Protein AF-A0A446ATU7-F1 (afdb_monomer_lite)

Foldseek 3Di:
DDDDDDDDPDPPPPPDDLVNLLVLLCCCVVVVDDLVRSCVVVVHDSVSNVVSVVQNVCVVVVNNPCPDD

pLDDT: mean 75.0, std 15.94, range [35.31, 89.62]

Secondary structure (DSSP, 8-state):
---------S-------HHHHHHHHHHHHHH---HHHHHHHHT--HHHHHHHHHHHHHHHTT-------

Sequence (69 aa):
MLARERCPMTKQRRSFTPEFKREAASLVLDQGYSHIEAARSLGLVESALRRWVNQLQEERNGVTPTSKA

Structure (mmCIF, N/CA/C/O backbone):
data_AF-A0A446ATU7-F1
#
_entry.id   AF-A0A446ATU7-F1
#
loop_
_atom_site.group_PDB
_atom_site.id
_atom_site.type_symbol
_atom_site.label_atom_id
_atom_site.label_alt_id
_atom_site.label_comp_id
_atom_site.label_asym_id
_atom_site.label_entity_id
_atom_site.label_seq_id
_atom_site.pdbx_PDB_ins_code
_atom_site.Cartn_x
_atom_site.Cartn_y
_atom_site.Cartn_z
_atom_site.occupancy
_atom_site.B_iso_or_equiv
_atom_site.au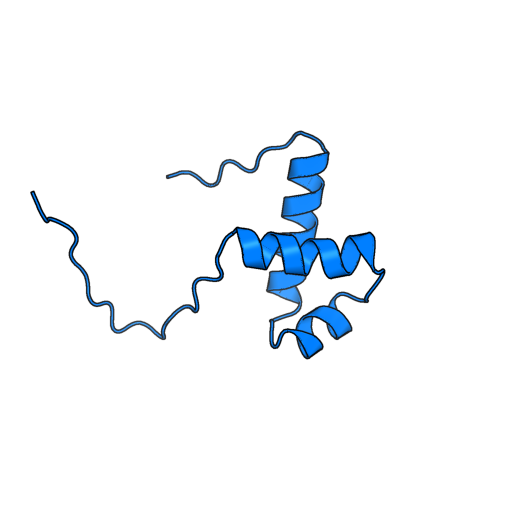th_seq_id
_atom_site.auth_comp_id
_atom_site.auth_asym_id
_atom_site.auth_atom_id
_atom_site.pdbx_PDB_model_num
ATOM 1 N N . MET A 1 1 ? 32.627 16.517 -2.424 1.00 44.72 1 MET A N 1
ATOM 2 C CA . MET A 1 1 ? 31.670 15.629 -1.728 1.00 44.72 1 MET A CA 1
ATOM 3 C C . MET A 1 1 ? 30.593 15.172 -2.718 1.00 44.72 1 MET A C 1
ATOM 5 O O . MET A 1 1 ? 29.469 15.636 -2.661 1.00 44.72 1 MET A O 1
ATOM 9 N N . LEU A 1 2 ? 30.929 14.309 -3.682 1.00 46.16 2 LEU A N 1
ATOM 10 C CA . LEU A 1 2 ? 29.913 13.706 -4.557 1.00 46.16 2 LEU A CA 1
ATOM 11 C C . LEU A 1 2 ? 30.258 12.236 -4.807 1.00 46.16 2 LEU A C 1
ATOM 13 O O . LEU A 1 2 ? 30.471 11.795 -5.929 1.00 46.16 2 LEU A O 1
ATOM 17 N N . ALA A 1 3 ? 30.370 11.481 -3.717 1.00 50.44 3 ALA A N 1
ATOM 18 C CA . ALA A 1 3 ? 30.225 10.042 -3.810 1.00 50.44 3 ALA A CA 1
ATOM 19 C C . ALA A 1 3 ? 28.726 9.758 -3.912 1.00 50.44 3 ALA A C 1
ATOM 21 O O . ALA A 1 3 ? 27.976 10.110 -3.001 1.00 50.44 3 ALA A O 1
ATOM 22 N N . ARG A 1 4 ? 28.299 9.147 -5.017 1.00 52.91 4 ARG A N 1
ATOM 23 C CA . ARG A 1 4 ? 27.390 7.995 -4.978 1.00 52.91 4 ARG A CA 1
ATOM 24 C C . ARG A 1 4 ? 27.348 7.332 -6.342 1.00 52.91 4 ARG A C 1
ATOM 26 O O . ARG A 1 4 ? 26.584 7.670 -7.239 1.00 52.91 4 ARG A O 1
ATOM 33 N N . GLU A 1 5 ? 28.258 6.379 -6.440 1.00 55.72 5 GLU A N 1
ATOM 34 C CA . GLU A 1 5 ? 28.330 5.344 -7.448 1.00 55.72 5 GLU A CA 1
ATOM 35 C C . GLU A 1 5 ? 27.025 4.535 -7.509 1.00 55.72 5 GLU A C 1
ATOM 37 O O . GLU A 1 5 ? 26.467 4.155 -6.478 1.00 55.72 5 GLU A O 1
ATOM 42 N N . ARG A 1 6 ? 26.601 4.184 -8.725 1.00 56.09 6 ARG A N 1
ATOM 43 C CA . ARG A 1 6 ? 26.567 2.805 -9.256 1.00 56.09 6 ARG A CA 1
ATOM 44 C C . ARG A 1 6 ? 25.584 2.755 -10.418 1.00 56.09 6 ARG A C 1
ATOM 46 O O . ARG A 1 6 ? 24.395 2.984 -10.239 1.00 56.09 6 ARG A O 1
ATOM 53 N N . CYS A 1 7 ? 26.077 2.364 -11.587 1.00 49.94 7 CYS A N 1
ATOM 54 C CA . CYS A 1 7 ? 25.259 1.701 -12.594 1.00 49.94 7 CYS A CA 1
ATOM 55 C C . CYS A 1 7 ? 25.126 0.225 -12.190 1.00 49.94 7 CYS A C 1
ATOM 57 O O . CYS A 1 7 ? 26.148 -0.463 -12.161 1.00 49.94 7 CYS A O 1
ATOM 59 N N . PRO A 1 8 ? 23.924 -0.315 -11.926 1.00 56.47 8 PRO A N 1
ATOM 60 C CA . PRO A 1 8 ? 23.699 -1.743 -11.997 1.00 56.47 8 PRO A CA 1
ATOM 61 C C . PRO A 1 8 ? 22.887 -2.041 -13.257 1.00 56.47 8 PRO A C 1
ATOM 63 O O . PRO A 1 8 ? 21.706 -1.706 -13.364 1.00 56.47 8 PRO A O 1
ATOM 66 N N . MET A 1 9 ? 23.518 -2.721 -14.213 1.00 63.38 9 MET A N 1
ATOM 67 C CA . MET A 1 9 ? 22.800 -3.488 -15.227 1.00 63.38 9 MET A CA 1
ATOM 68 C C . MET A 1 9 ? 22.144 -4.690 -14.538 1.00 63.38 9 MET A C 1
ATOM 70 O O . MET A 1 9 ? 22.623 -5.813 -14.593 1.00 63.38 9 MET A O 1
ATOM 74 N N . THR A 1 10 ? 21.058 -4.439 -13.814 1.00 48.03 10 THR A N 1
ATOM 75 C CA . THR A 1 10 ? 20.188 -5.463 -13.237 1.00 48.03 10 THR A CA 1
ATOM 76 C C . THR A 1 10 ? 18.775 -4.982 -13.488 1.00 48.03 10 THR A C 1
ATOM 78 O O . THR A 1 10 ? 18.399 -3.957 -12.922 1.00 48.03 10 THR A O 1
ATOM 81 N N . LYS A 1 11 ? 18.052 -5.664 -14.390 1.00 54.66 11 LYS A N 1
ATOM 82 C CA . LYS A 1 11 ? 16.623 -5.499 -14.725 1.00 54.66 11 LYS A CA 1
ATOM 83 C C . LYS A 1 11 ? 15.955 -4.447 -13.843 1.00 54.66 11 LYS A C 1
ATOM 85 O O . LYS A 1 11 ? 15.5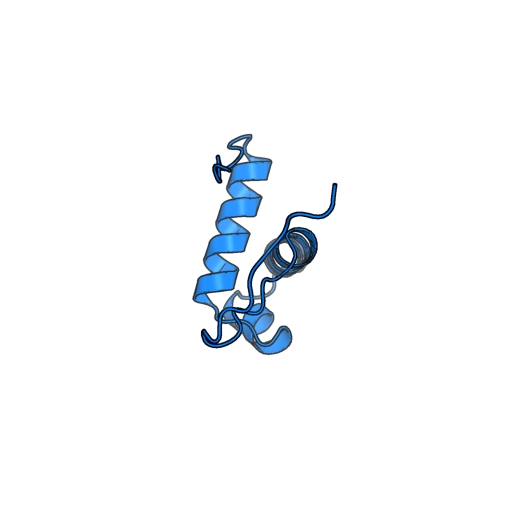63 -4.779 -12.727 1.00 54.66 11 LYS A O 1
ATOM 90 N N . GLN A 1 12 ? 15.963 -3.196 -14.319 1.00 46.31 12 GLN A N 1
ATOM 91 C CA . GLN A 1 12 ? 15.598 -1.981 -13.587 1.00 46.31 12 GLN A CA 1
ATOM 92 C C . GLN A 1 12 ? 14.418 -2.292 -12.661 1.00 46.31 12 GLN A C 1
ATOM 94 O O . GLN A 1 12 ? 13.272 -2.394 -13.103 1.00 46.31 12 GLN A O 1
ATOM 99 N N . ARG A 1 13 ? 14.695 -2.542 -11.375 1.00 52.81 13 ARG A N 1
ATOM 100 C CA . ARG A 1 13 ? 13.633 -2.633 -10.379 1.00 52.81 13 ARG A CA 1
ATOM 101 C C . ARG A 1 13 ? 13.041 -1.237 -10.411 1.00 52.81 13 ARG A C 1
ATOM 103 O O . ARG A 1 13 ? 13.712 -0.302 -9.986 1.00 52.81 13 ARG A O 1
ATOM 110 N N . ARG A 1 14 ? 11.851 -1.074 -11.000 1.00 58.44 14 ARG A N 1
ATOM 111 C CA . ARG A 1 14 ? 11.048 0.140 -10.836 1.00 58.44 14 ARG A CA 1
ATOM 112 C C . ARG A 1 14 ? 10.881 0.297 -9.330 1.00 58.44 14 ARG A C 1
ATOM 114 O O . ARG A 1 14 ? 10.059 -0.376 -8.715 1.00 58.44 14 ARG A O 1
ATOM 121 N N . SER A 1 15 ? 11.773 1.064 -8.715 1.00 60.22 15 SER A N 1
ATOM 122 C CA . SER A 1 15 ? 11.682 1.398 -7.308 1.00 60.22 15 SER A CA 1
ATOM 123 C C . SER A 1 15 ? 10.510 2.347 -7.211 1.00 60.22 15 SER A C 1
ATOM 125 O O . SER A 1 15 ? 10.630 3.528 -7.517 1.00 60.22 15 SER A O 1
ATOM 127 N N . PHE A 1 16 ? 9.352 1.794 -6.868 1.00 72.12 16 PHE A N 1
ATOM 128 C CA . PHE A 1 16 ? 8.186 2.591 -6.541 1.00 72.12 16 PHE A CA 1
ATOM 129 C C . PHE A 1 16 ? 8.505 3.417 -5.302 1.00 72.12 16 PHE A C 1
ATOM 131 O O . PHE A 1 16 ? 9.032 2.881 -4.313 1.00 72.12 16 PHE A O 1
ATOM 138 N N . THR A 1 17 ? 8.206 4.709 -5.383 1.00 80.06 17 THR A N 1
ATOM 139 C CA . THR A 1 17 ? 8.377 5.631 -4.267 1.00 80.06 17 THR A CA 1
ATOM 140 C C . THR A 1 17 ? 7.507 5.175 -3.091 1.00 80.06 17 THR A C 1
ATOM 142 O O . THR A 1 17 ? 6.473 4.529 -3.299 1.00 80.06 17 THR A O 1
ATOM 145 N N . PRO A 1 18 ? 7.933 5.414 -1.842 1.00 78.75 18 PRO A N 1
ATOM 146 C CA . PRO A 1 18 ? 7.132 5.045 -0.679 1.00 78.75 18 PRO A CA 1
ATOM 147 C C . PRO A 1 18 ? 5.747 5.708 -0.704 1.00 78.75 18 PRO A C 1
ATOM 149 O O . PRO A 1 18 ? 4.771 5.066 -0.318 1.00 78.75 18 PRO A O 1
ATOM 152 N N . GLU A 1 19 ? 5.637 6.917 -1.259 1.00 81.75 19 GLU A N 1
ATOM 153 C CA . GLU A 1 19 ? 4.365 7.615 -1.473 1.00 81.75 19 GLU A CA 1
ATOM 154 C C . GLU A 1 19 ? 3.457 6.815 -2.410 1.00 81.75 19 GLU A C 1
ATOM 156 O O . GLU A 1 19 ? 2.319 6.525 -2.056 1.00 81.75 19 GLU A O 1
ATOM 161 N N . PHE A 1 20 ? 3.983 6.347 -3.546 1.00 85.31 20 PHE A N 1
ATOM 162 C CA . PHE A 1 20 ? 3.209 5.562 -4.508 1.00 85.31 20 PHE A CA 1
ATOM 163 C C . PHE A 1 20 ? 2.698 4.247 -3.907 1.00 85.31 20 PHE A C 1
ATOM 165 O O . PHE A 1 20 ? 1.571 3.826 -4.162 1.00 85.31 20 PHE A O 1
ATOM 172 N N . LYS A 1 21 ? 3.513 3.584 -3.078 1.00 85.25 21 LYS A N 1
ATOM 173 C CA . LYS A 1 21 ? 3.102 2.355 -2.381 1.00 85.25 21 LYS A CA 1
ATOM 174 C C . LYS A 1 21 ? 1.956 2.621 -1.410 1.00 85.25 21 LYS A C 1
ATOM 176 O O . LYS A 1 21 ? 1.027 1.818 -1.336 1.00 85.25 21 LYS A O 1
ATOM 181 N N . ARG A 1 22 ? 2.030 3.742 -0.686 1.00 84.69 22 ARG A N 1
ATOM 182 C CA . ARG A 1 22 ? 0.996 4.193 0.246 1.00 84.69 22 ARG A CA 1
ATOM 183 C C . ARG A 1 22 ? -0.284 4.571 -0.486 1.00 84.69 22 ARG A C 1
ATOM 185 O O . ARG A 1 22 ? -1.341 4.126 -0.061 1.00 84.69 22 ARG A O 1
ATOM 192 N N . GLU A 1 23 ? -0.203 5.306 -1.591 1.00 87.25 23 GLU A N 1
ATOM 193 C CA . GLU A 1 23 ? -1.371 5.640 -2.414 1.00 87.25 23 GLU A CA 1
ATOM 194 C C . GLU A 1 23 ? -2.041 4.386 -2.981 1.00 87.25 23 GLU A C 1
ATOM 196 O O . GLU A 1 23 ? -3.252 4.228 -2.858 1.00 87.25 23 GLU A O 1
ATOM 201 N N . ALA A 1 24 ? -1.261 3.443 -3.516 1.00 89.19 24 ALA A N 1
ATOM 202 C CA . ALA A 1 24 ? -1.784 2.178 -4.025 1.00 89.19 24 ALA A CA 1
ATOM 203 C C . ALA A 1 24 ? -2.478 1.348 -2.926 1.00 89.19 24 ALA A C 1
ATOM 205 O O . ALA A 1 24 ? -3.553 0.793 -3.147 1.00 89.19 24 ALA A O 1
ATOM 206 N N . ALA A 1 25 ? -1.883 1.282 -1.732 1.00 89.12 25 ALA A N 1
ATOM 207 C CA . ALA A 1 25 ? -2.468 0.602 -0.579 1.00 89.12 25 ALA A CA 1
ATOM 208 C C . ALA A 1 25 ? -3.721 1.318 -0.048 1.00 89.12 25 ALA A C 1
ATOM 210 O O . ALA A 1 25 ? -4.711 0.667 0.288 1.00 89.12 25 ALA A O 1
ATOM 211 N N . SER A 1 26 ? -3.701 2.652 -0.012 1.00 87.31 26 SER A N 1
ATOM 212 C CA . SER A 1 26 ? -4.852 3.466 0.367 1.00 87.31 26 SER A CA 1
ATOM 213 C C . SER A 1 26 ? -5.987 3.277 -0.630 1.00 87.31 26 SER A C 1
ATOM 215 O O . SER A 1 26 ? -7.124 3.172 -0.216 1.00 87.31 26 SER A O 1
ATOM 217 N N . LEU A 1 27 ? -5.716 3.129 -1.926 1.00 88.62 27 LEU A N 1
ATOM 218 C CA . LEU A 1 27 ? -6.761 2.887 -2.920 1.00 88.62 27 LEU A CA 1
ATOM 219 C C . LEU A 1 27 ? -7.535 1.583 -2.651 1.00 88.62 27 LEU A C 1
ATOM 221 O O . LEU A 1 27 ? -8.752 1.549 -2.794 1.00 88.62 27 LEU A O 1
ATOM 225 N N . VAL A 1 28 ? -6.859 0.526 -2.199 1.00 88.56 28 VAL A N 1
ATOM 226 C CA . VAL A 1 28 ? -7.517 -0.729 -1.791 1.00 88.56 28 VAL A CA 1
ATOM 227 C C . VAL A 1 28 ? -8.324 -0.545 -0.503 1.00 88.56 28 VAL A C 1
ATOM 229 O O . VAL A 1 28 ? -9.455 -1.012 -0.416 1.00 88.56 28 VAL A O 1
ATOM 232 N N . LEU A 1 29 ? -7.755 0.136 0.495 1.00 85.19 29 LEU A N 1
ATOM 233 C CA . LEU A 1 29 ? -8.353 0.254 1.829 1.00 85.19 29 LEU A CA 1
ATOM 234 C C . LEU A 1 29 ? -9.467 1.309 1.926 1.00 85.19 29 LEU A C 1
ATOM 236 O O . LEU A 1 29 ? -10.460 1.068 2.601 1.00 85.19 29 LEU A O 1
ATOM 240 N N . ASP A 1 30 ? -9.297 2.461 1.278 1.00 84.62 30 ASP A N 1
ATOM 241 C CA . ASP A 1 30 ? -10.227 3.598 1.313 1.00 84.62 30 ASP A CA 1
ATOM 242 C C . ASP A 1 30 ? -11.304 3.487 0.229 1.00 84.62 30 ASP A C 1
ATOM 244 O O . ASP A 1 30 ? -12.472 3.747 0.498 1.00 84.62 30 ASP A O 1
ATOM 248 N N . GLN A 1 31 ? -10.940 3.081 -0.996 1.00 83.12 31 GLN A N 1
ATOM 249 C CA . GLN A 1 31 ? -11.919 2.952 -2.085 1.00 83.12 31 GLN A CA 1
ATOM 250 C C . GLN A 1 31 ? -12.535 1.548 -2.193 1.00 83.12 31 GLN A C 1
ATOM 252 O O . GLN A 1 31 ? -13.436 1.340 -3.001 1.00 83.12 31 GLN A O 1
ATOM 257 N N . GLY A 1 32 ? -12.074 0.576 -1.398 1.00 83.75 32 GLY A N 1
ATOM 258 C CA . GLY A 1 32 ? -12.645 -0.774 -1.366 1.00 83.75 32 GLY A CA 1
ATOM 259 C C . GLY A 1 32 ? -12.384 -1.607 -2.625 1.00 83.75 32 GLY A C 1
ATOM 260 O O . GLY A 1 32 ? -13.073 -2.600 -2.854 1.00 83.75 32 GLY A O 1
ATOM 261 N N . TYR A 1 33 ? -11.404 -1.224 -3.450 1.00 85.75 33 TYR A N 1
ATOM 262 C CA . TYR A 1 33 ? -11.016 -2.016 -4.618 1.00 85.75 33 TYR A CA 1
ATOM 263 C C . TYR A 1 33 ? -10.448 -3.369 -4.198 1.00 85.75 33 TYR A C 1
ATOM 265 O O . TYR A 1 33 ? -9.682 -3.477 -3.240 1.00 85.75 33 TYR A O 1
ATOM 273 N N . SER A 1 34 ? -10.725 -4.405 -4.990 1.00 87.00 34 SER A N 1
ATOM 274 C CA . SER A 1 34 ? -10.043 -5.684 -4.817 1.00 87.00 34 SER A CA 1
ATOM 275 C C . SER A 1 34 ? -8.553 -5.544 -5.137 1.00 87.00 34 SER A C 1
ATOM 277 O O . SER A 1 34 ? -8.168 -4.851 -6.080 1.00 87.00 34 SER A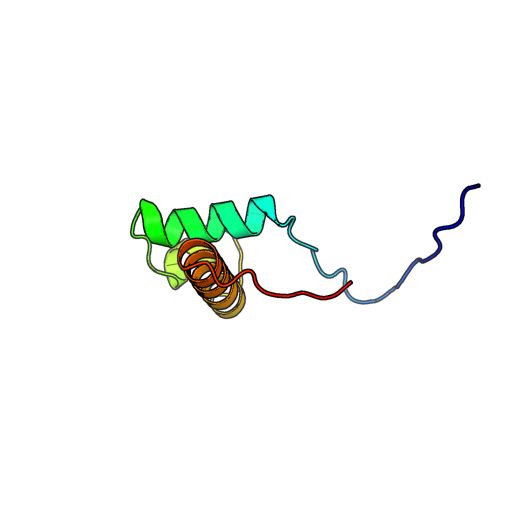 O 1
ATOM 279 N N . HIS A 1 35 ? -7.701 -6.275 -4.410 1.00 85.94 35 HIS A N 1
ATOM 280 C CA . HIS A 1 35 ? -6.249 -6.303 -4.644 1.00 85.94 35 HIS A CA 1
ATOM 281 C C . HIS A 1 35 ? -5.898 -6.574 -6.117 1.00 85.94 35 HIS A C 1
ATOM 283 O O . HIS A 1 35 ? -4.971 -5.981 -6.660 1.00 85.94 35 HIS A O 1
ATOM 289 N N . ILE A 1 36 ? -6.667 -7.441 -6.777 1.00 87.25 36 ILE A N 1
ATOM 290 C CA . ILE A 1 36 ? -6.483 -7.802 -8.186 1.00 87.25 36 ILE A CA 1
ATOM 291 C C . ILE A 1 36 ? -6.814 -6.621 -9.108 1.00 87.25 36 ILE A C 1
ATOM 293 O O . ILE A 1 36 ? -6.058 -6.329 -10.034 1.00 87.25 36 ILE A O 1
ATOM 297 N N . GLU A 1 37 ? -7.920 -5.922 -8.858 1.00 88.06 37 GLU A N 1
ATOM 298 C CA . GLU A 1 37 ? -8.369 -4.795 -9.683 1.00 88.06 37 GLU A CA 1
ATOM 299 C C . GLU A 1 37 ? -7.444 -3.590 -9.541 1.00 88.06 37 GLU A C 1
ATOM 301 O O . GLU A 1 37 ? -6.999 -3.031 -10.543 1.00 88.06 37 GLU A O 1
ATOM 306 N N . ALA A 1 38 ? -7.081 -3.241 -8.305 1.00 88.19 38 ALA A N 1
ATOM 307 C CA . ALA A 1 38 ? -6.132 -2.171 -8.033 1.00 88.19 38 ALA A CA 1
ATOM 308 C C . ALA A 1 38 ? -4.750 -2.483 -8.629 1.00 88.19 38 ALA A C 1
ATOM 310 O O . ALA A 1 38 ? -4.137 -1.619 -9.257 1.00 88.19 38 ALA A O 1
ATOM 311 N N . ALA A 1 39 ? -4.279 -3.732 -8.521 1.00 87.62 39 ALA A N 1
ATOM 312 C CA . ALA A 1 39 ? -3.021 -4.141 -9.135 1.00 87.62 39 ALA A CA 1
ATOM 313 C C . ALA A 1 39 ? -3.079 -4.046 -10.666 1.00 87.62 39 ALA A C 1
ATOM 315 O O . ALA A 1 39 ? -2.167 -3.497 -11.278 1.00 87.62 39 ALA A O 1
ATOM 316 N N . ARG A 1 40 ? -4.168 -4.504 -11.291 1.00 88.44 40 ARG A N 1
ATOM 317 C CA . ARG A 1 40 ? -4.350 -4.430 -12.746 1.00 88.44 40 ARG A CA 1
ATOM 318 C C . ARG A 1 40 ? -4.420 -2.989 -13.252 1.00 88.44 40 ARG A C 1
ATOM 320 O O . ARG A 1 40 ? -3.797 -2.686 -14.264 1.00 88.44 40 ARG A O 1
ATOM 327 N N . SER A 1 41 ? -5.132 -2.118 -12.538 1.00 85.62 41 SER A N 1
ATOM 328 C CA . SER A 1 41 ? -5.279 -0.696 -12.875 1.00 85.62 41 SER A CA 1
ATOM 329 C C . SER A 1 41 ? -3.946 0.056 -12.778 1.00 85.62 41 SER A C 1
ATOM 331 O O . SER A 1 41 ? -3.591 0.834 -13.659 1.00 85.62 41 SER A O 1
ATOM 333 N N . LEU A 1 42 ? -3.150 -0.248 -11.749 1.00 83.62 42 LEU A N 1
ATOM 334 C CA . LEU A 1 42 ? -1.841 0.371 -11.516 1.00 83.62 42 LEU A CA 1
ATOM 335 C C . LEU A 1 42 ? -0.685 -0.323 -12.262 1.00 83.62 42 LEU A C 1
ATOM 337 O O . LEU A 1 42 ? 0.463 0.112 -12.159 1.00 83.62 42 LEU A O 1
ATOM 341 N N . GLY A 1 43 ? -0.950 -1.417 -12.984 1.00 85.38 43 GLY A N 1
ATOM 342 C CA . GLY A 1 43 ? 0.086 -2.226 -13.639 1.00 85.38 43 GLY A CA 1
ATOM 343 C C . GLY A 1 43 ? 1.061 -2.888 -12.655 1.00 85.38 43 GLY A C 1
ATOM 344 O O . GLY A 1 43 ? 2.237 -3.088 -12.967 1.00 85.38 43 GLY A O 1
ATOM 345 N N . LEU A 1 44 ? 0.587 -3.189 -11.447 1.00 83.94 44 LEU A N 1
ATOM 346 C CA . LEU A 1 44 ? 1.334 -3.816 -10.366 1.00 83.94 44 LEU A CA 1
ATOM 347 C C . LEU A 1 44 ? 1.096 -5.322 -10.311 1.00 83.94 44 LEU A C 1
ATOM 349 O O . LEU A 1 44 ? 0.115 -5.861 -10.816 1.00 83.94 44 LEU A O 1
ATOM 353 N N . VAL A 1 45 ? 2.004 -6.006 -9.622 1.00 85.88 45 VAL A N 1
ATOM 354 C CA . VAL A 1 45 ? 1.807 -7.402 -9.238 1.00 85.88 45 VAL A CA 1
ATOM 355 C C . VAL A 1 45 ? 0.954 -7.432 -7.974 1.00 85.88 45 VAL A C 1
ATOM 357 O O . VAL A 1 45 ? 1.287 -6.759 -6.997 1.00 85.88 45 VAL A O 1
ATOM 360 N N . GLU A 1 46 ? -0.101 -8.246 -7.960 1.00 86.62 46 GLU A N 1
ATOM 361 C CA . GLU A 1 46 ? -1.001 -8.404 -6.806 1.00 86.62 46 GLU A CA 1
ATOM 362 C C . GLU A 1 46 ? -0.227 -8.681 -5.507 1.00 86.62 46 GLU A C 1
ATOM 364 O O . GLU A 1 46 ? -0.459 -8.041 -4.484 1.00 86.62 46 GLU A O 1
ATOM 369 N N . SER A 1 47 ? 0.785 -9.554 -5.559 1.00 87.00 47 SER A N 1
ATOM 370 C CA . SER A 1 47 ? 1.632 -9.880 -4.406 1.00 87.00 47 SER A CA 1
ATOM 371 C C . SER A 1 47 ? 2.398 -8.671 -3.852 1.00 87.00 47 SER A C 1
ATOM 373 O O . SER A 1 47 ? 2.648 -8.601 -2.648 1.00 87.00 47 SER A O 1
ATOM 375 N N . ALA A 1 48 ? 2.782 -7.715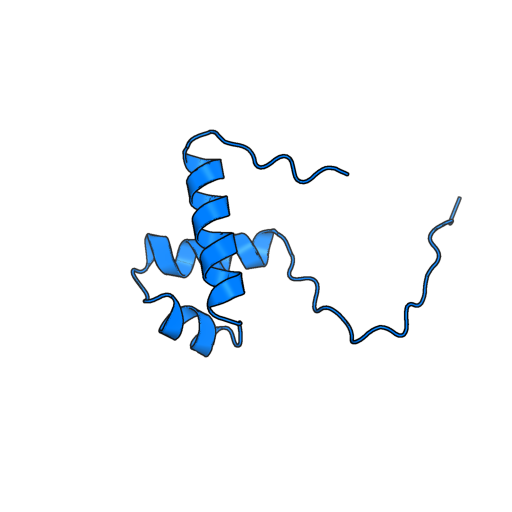 -4.708 1.00 85.75 48 ALA A N 1
ATOM 376 C CA . ALA A 1 48 ? 3.421 -6.476 -4.271 1.00 85.75 48 ALA A CA 1
ATOM 377 C C . ALA A 1 48 ? 2.409 -5.569 -3.564 1.00 85.75 48 ALA A C 1
ATOM 379 O O . ALA A 1 48 ? 2.698 -5.071 -2.478 1.00 85.75 48 ALA A O 1
ATOM 380 N N . LEU A 1 49 ? 1.210 -5.432 -4.136 1.00 88.62 49 LEU A N 1
ATOM 381 C CA . LEU A 1 49 ? 0.142 -4.628 -3.557 1.00 88.62 49 LEU A CA 1
ATOM 382 C C . LEU A 1 49 ? -0.315 -5.183 -2.204 1.00 88.62 49 LEU A C 1
ATOM 384 O O . LEU A 1 49 ? -0.402 -4.435 -1.239 1.00 88.62 49 LEU A O 1
ATOM 388 N 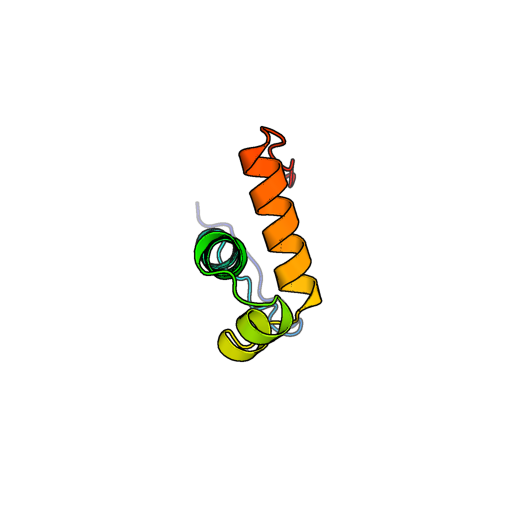N . ARG A 1 50 ? -0.500 -6.503 -2.091 1.00 88.94 50 ARG A N 1
ATOM 389 C CA . ARG A 1 50 ? -0.849 -7.174 -0.829 1.00 88.94 50 ARG A CA 1
ATOM 390 C C . ARG A 1 50 ? 0.182 -6.910 0.268 1.00 88.94 50 ARG A C 1
ATOM 392 O O . ARG A 1 50 ? -0.185 -6.677 1.415 1.00 88.94 50 ARG A O 1
ATOM 399 N N . ARG A 1 51 ? 1.477 -6.917 -0.078 1.00 87.81 51 ARG A N 1
ATOM 400 C CA . ARG A 1 51 ? 2.549 -6.553 0.862 1.00 87.81 51 ARG A CA 1
ATOM 401 C C . ARG A 1 51 ? 2.455 -5.093 1.295 1.00 87.81 51 ARG A C 1
ATOM 403 O O . ARG A 1 51 ? 2.662 -4.822 2.467 1.00 87.81 51 ARG A O 1
ATOM 410 N N . TRP A 1 52 ? 2.153 -4.167 0.387 1.00 89.62 52 TRP A N 1
ATOM 411 C CA . TRP A 1 52 ? 2.036 -2.741 0.721 1.00 89.62 52 TRP A CA 1
ATOM 412 C C . TRP A 1 52 ? 0.786 -2.418 1.537 1.00 89.62 52 TRP A C 1
ATOM 414 O O . TRP A 1 52 ? 0.860 -1.588 2.433 1.00 89.62 52 TRP A O 1
ATOM 424 N N . VAL A 1 53 ? -0.335 -3.092 1.273 1.00 88.44 53 VAL A N 1
ATOM 425 C CA . VAL A 1 53 ? -1.561 -2.972 2.076 1.00 88.44 53 VAL A CA 1
ATOM 426 C C . VAL A 1 53 ? -1.308 -3.437 3.505 1.00 88.44 53 VAL A C 1
ATOM 428 O O . VAL A 1 53 ? -1.624 -2.703 4.437 1.00 88.44 53 VAL A O 1
ATOM 431 N N . ASN A 1 54 ? -0.676 -4.603 3.675 1.00 88.06 54 ASN A N 1
ATOM 432 C CA . ASN A 1 54 ? -0.320 -5.102 5.003 1.00 88.06 54 ASN A CA 1
ATOM 433 C C . ASN A 1 54 ? 0.628 -4.131 5.720 1.00 88.06 54 ASN A C 1
ATOM 435 O O . ASN A 1 54 ? 0.339 -3.700 6.826 1.00 88.06 54 ASN A O 1
ATOM 439 N N . GLN A 1 55 ? 1.663 -3.660 5.019 1.00 84.12 55 GLN A N 1
ATOM 440 C CA . GLN A 1 55 ? 2.587 -2.652 5.532 1.00 84.12 55 GLN A CA 1
ATOM 441 C C . GLN A 1 55 ? 1.870 -1.378 6.010 1.00 84.12 55 GLN A C 1
ATOM 443 O O . GLN A 1 55 ? 2.172 -0.867 7.082 1.00 84.12 55 GLN A O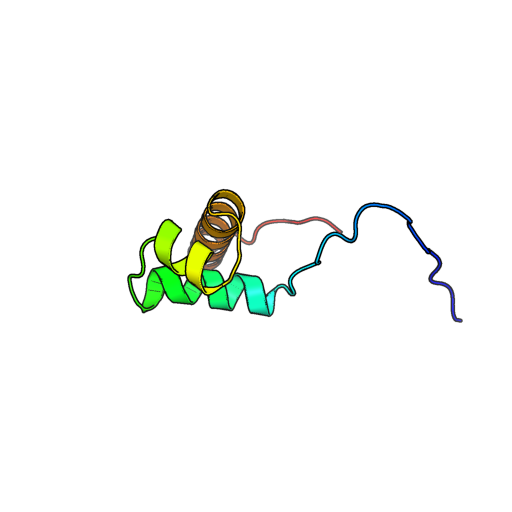 1
ATOM 448 N N . LEU A 1 56 ? 0.917 -0.855 5.229 1.00 85.38 56 LEU A N 1
ATOM 449 C CA . LEU A 1 56 ? 0.147 0.338 5.594 1.00 85.38 56 LEU A CA 1
ATOM 450 C C . LEU A 1 56 ? -0.745 0.085 6.816 1.00 85.38 56 LEU A C 1
ATOM 452 O O . LEU A 1 56 ? -0.962 0.973 7.641 1.00 85.38 56 LEU A O 1
ATOM 456 N N . GLN A 1 57 ? -1.292 -1.124 6.916 1.00 85.38 57 GLN A N 1
ATOM 457 C CA . GLN A 1 57 ? -2.125 -1.533 8.033 1.00 85.38 57 GLN A CA 1
ATOM 458 C C . GLN A 1 57 ? -1.296 -1.688 9.311 1.00 85.38 57 GLN A C 1
ATOM 460 O O . GLN A 1 57 ? -1.713 -1.200 10.355 1.00 85.38 57 GLN A O 1
ATOM 465 N N . GLU A 1 58 ? -0.101 -2.268 9.211 1.00 84.50 58 GLU A N 1
ATOM 466 C CA . GLU A 1 58 ? 0.896 -2.326 10.280 1.00 84.50 58 GLU A CA 1
ATOM 467 C C . GLU A 1 58 ? 1.294 -0.912 10.736 1.00 84.50 58 GLU A C 1
ATOM 469 O O . GLU A 1 58 ? 1.207 -0.620 11.929 1.00 84.50 58 GLU A O 1
ATOM 474 N N . GLU A 1 59 ? 1.596 0.004 9.803 1.00 83.62 59 GLU A N 1
ATOM 475 C CA . GLU A 1 59 ? 1.882 1.415 10.114 1.00 83.62 59 GLU A CA 1
ATOM 476 C C . GLU A 1 59 ? 0.719 2.086 10.869 1.00 83.62 59 GLU A C 1
ATOM 478 O O . GLU A 1 59 ? 0.943 2.755 11.879 1.00 83.62 59 GLU A O 1
ATOM 483 N N . ARG A 1 60 ? -0.532 1.879 10.423 1.00 81.69 60 ARG A N 1
ATOM 484 C CA . ARG A 1 60 ? -1.747 2.374 11.105 1.00 81.69 60 ARG A CA 1
ATOM 485 C C . ARG A 1 60 ? -1.930 1.757 12.491 1.00 81.69 60 ARG A C 1
ATOM 487 O O . ARG A 1 60 ? -2.448 2.419 13.385 1.00 81.69 60 ARG A O 1
ATOM 494 N N . ASN A 1 61 ? -1.486 0.520 12.681 1.00 81.06 61 ASN A N 1
ATOM 495 C CA . ASN A 1 61 ? -1.540 -0.183 13.958 1.00 81.06 61 ASN A CA 1
ATOM 496 C C . ASN A 1 61 ? -0.348 0.156 14.881 1.00 81.06 61 ASN A C 1
ATOM 498 O O . ASN A 1 61 ? -0.167 -0.496 15.911 1.00 81.06 61 ASN A O 1
ATOM 502 N N . GLY A 1 62 ? 0.477 1.145 14.515 1.00 76.75 62 GLY A N 1
ATOM 503 C CA . GLY A 1 62 ? 1.656 1.569 15.276 1.00 76.75 62 GLY A CA 1
ATOM 504 C C . GLY A 1 62 ? 2.869 0.648 15.125 1.00 76.75 62 GLY A C 1
ATOM 505 O O . GLY A 1 62 ? 3.898 0.879 15.758 1.00 76.75 62 GLY A O 1
ATOM 506 N N . VAL A 1 63 ? 2.780 -0.374 14.274 1.00 70.19 63 VAL A N 1
ATOM 507 C CA . VAL A 1 63 ? 3.906 -1.223 13.892 1.00 70.19 63 VAL A CA 1
ATOM 508 C C . VAL A 1 63 ? 4.608 -0.524 12.741 1.00 70.19 63 VAL A C 1
ATOM 510 O O . VAL A 1 63 ? 4.309 -0.748 11.572 1.00 70.19 63 VAL A O 1
ATOM 513 N N . THR A 1 64 ? 5.532 0.380 13.066 1.00 60.69 64 THR A N 1
ATOM 514 C CA . THR A 1 64 ? 6.412 0.946 12.048 1.00 60.69 64 THR A CA 1
ATOM 515 C C . THR A 1 64 ? 7.326 -0.168 11.544 1.00 60.69 64 THR A C 1
ATOM 517 O O . THR A 1 64 ? 8.116 -0.741 12.302 1.00 60.69 64 THR A O 1
ATOM 520 N N . PRO A 1 65 ? 7.226 -0.528 10.262 1.00 58.75 65 PRO A N 1
ATOM 521 C CA . PRO A 1 65 ? 8.037 -1.588 9.718 1.00 58.75 65 PRO A CA 1
ATOM 522 C C . PRO A 1 65 ? 9.471 -1.077 9.660 1.00 58.75 65 PRO A C 1
ATOM 524 O O . PRO A 1 65 ? 9.800 -0.157 8.909 1.00 58.75 65 PRO A O 1
ATOM 527 N N . THR A 1 66 ? 10.327 -1.684 10.480 1.00 53.22 66 THR A N 1
ATOM 528 C CA . THR A 1 66 ? 11.772 -1.458 10.502 1.00 53.22 66 THR A CA 1
ATOM 529 C C . THR A 1 66 ? 12.390 -1.988 9.205 1.00 53.22 66 THR A C 1
ATOM 531 O O . THR A 1 66 ? 13.081 -3.001 9.148 1.00 53.22 66 THR A O 1
ATOM 534 N N . SER A 1 67 ? 12.114 -1.322 8.087 1.00 47.72 67 SER A N 1
ATOM 535 C CA . SER A 1 67 ? 12.921 -1.493 6.891 1.00 47.72 67 SER A CA 1
ATOM 536 C C . SER A 1 67 ? 14.227 -0.750 7.146 1.00 47.72 67 SER A C 1
ATOM 538 O O . SER A 1 67 ? 14.385 0.398 6.748 1.00 47.72 67 SER A O 1
ATOM 540 N N . LYS A 1 68 ? 15.135 -1.412 7.873 1.00 42.38 68 LYS A N 1
ATOM 541 C CA . LYS A 1 68 ? 16.541 -1.028 8.027 1.00 42.38 68 LYS A CA 1
ATOM 542 C C . LYS A 1 68 ? 17.114 -0.554 6.685 1.00 42.38 68 LYS A C 1
ATOM 544 O O . LYS A 1 68 ? 17.246 -1.370 5.772 1.00 42.38 68 LYS A O 1
ATOM 549 N N . ALA A 1 69 ? 17.477 0.723 6.609 1.00 35.31 69 ALA A N 1
ATOM 550 C CA . ALA A 1 69 ? 18.839 1.224 6.376 1.00 35.31 69 ALA A CA 1
ATOM 551 C C . ALA A 1 69 ? 18.811 2.756 6.306 1.00 35.31 69 ALA A C 1
ATOM 553 O O . ALA A 1 69 ? 18.094 3.285 5.427 1.00 35.31 69 ALA A O 1
#

Radius of gyration: 14.73 Å; chains: 1; bounding box: 44×26×30 Å